Protein AF-A0A520JCM2-F1 (afdb_monomer)

Foldseek 3Di:
DPDDLVPDDLVRLVVLLVVLVVVLVVVPDPPVVPVVSVVSNVVSVVVNVVQADPVRHGHPDDDPPDD

pLDDT: mean 83.71, std 16.07, range [39.38, 96.88]

Solvent-accessible surface area (backbone atoms only — not comparable to full-atom values): 4159 Å² total; per-residue (Å²): 138,82,73,58,75,91,73,48,53,69,67,57,36,50,54,50,32,53,54,40,51,55,47,59,73,67,65,81,52,56,69,73,58,42,52,55,43,50,57,50,34,53,53,35,50,50,59,52,56,78,32,37,45,100,85,71,46,66,63,84,70,76,75,90,86,80,127

Radius of gyration: 13.33 Å; Cα contacts (8 Å, |Δi|>4): 43; chains: 1; bounding box: 32×24×34 Å

Mean predicted aligned error: 7.1 Å

Nearest PDB structures (foldseek):
  8txr-assembly1_h  TM=9.458E-01  e=4.798E-02  Escherichia coli
  8txr-assembly1_k  TM=9.218E-01  e=5.489E-02  Escherichia coli
  8vc9-assembly1_B  TM=8.522E-01  e=4.985E+00  Leptospira interrogans serovar Copenhageni
  4v4r-assembly1_AO  TM=4.436E-01  e=7.466E+00  Thermus thermophilus HB8

Secondary structure (DSSP, 8-state):
--S-GGGS-HHHHHHHHHHHHHHHHTS-S-HHHHHHHHHHHHHHHHHHHTTB-TTS-BTTPPPS---

Sequence (67 aa):
MDTPIEDLAFEDALKELELIVGKLESGDTPLQQAIELYERGNKLRQRCADRLDGDGKPAGVRPFAAG

Structure (mmCIF, N/CA/C/O backbone):
data_AF-A0A520JCM2-F1
#
_entry.id   AF-A0A520JCM2-F1
#
loop_
_atom_site.group_PDB
_atom_site.id
_atom_site.type_symbol
_atom_site.label_atom_id
_atom_site.label_alt_id
_atom_site.label_comp_id
_a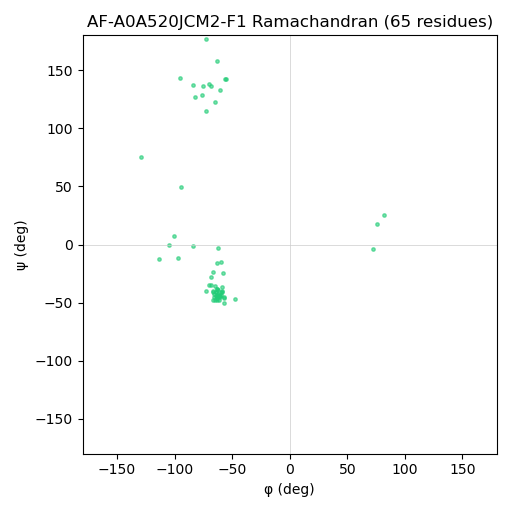tom_site.label_asym_id
_atom_site.label_entity_id
_atom_site.label_seq_id
_atom_site.pdbx_PDB_ins_code
_atom_site.Cartn_x
_atom_site.Cartn_y
_atom_site.Cartn_z
_atom_site.occupancy
_atom_site.B_iso_or_equiv
_atom_site.auth_seq_id
_atom_site.auth_comp_id
_atom_site.auth_asym_id
_atom_site.auth_atom_id
_atom_site.pdbx_PDB_model_num
ATOM 1 N N . MET A 1 1 ? -10.595 -1.135 -6.516 1.00 63.44 1 MET A N 1
ATOM 2 C CA . MET A 1 1 ? -9.205 -1.604 -6.729 1.00 63.44 1 MET A CA 1
ATOM 3 C C . MET A 1 1 ? -9.337 -2.940 -7.426 1.00 63.44 1 MET A C 1
ATOM 5 O O . MET A 1 1 ? -9.272 -3.976 -6.780 1.00 63.44 1 MET A O 1
ATOM 9 N N . ASP A 1 2 ? -9.648 -2.902 -8.717 1.00 79.50 2 ASP A N 1
ATOM 10 C CA . ASP A 1 2 ? -10.241 -4.055 -9.410 1.00 79.50 2 ASP A CA 1
ATOM 11 C C . ASP A 1 2 ? -9.299 -4.633 -10.470 1.00 79.50 2 ASP A C 1
ATOM 13 O O . ASP A 1 2 ? -9.494 -5.748 -10.944 1.00 79.50 2 ASP A O 1
ATOM 17 N N . THR A 1 3 ? -8.237 -3.897 -10.802 1.00 89.56 3 THR A N 1
ATOM 18 C CA . THR A 1 3 ? -7.206 -4.342 -11.735 1.00 89.56 3 THR A CA 1
ATOM 19 C C . THR 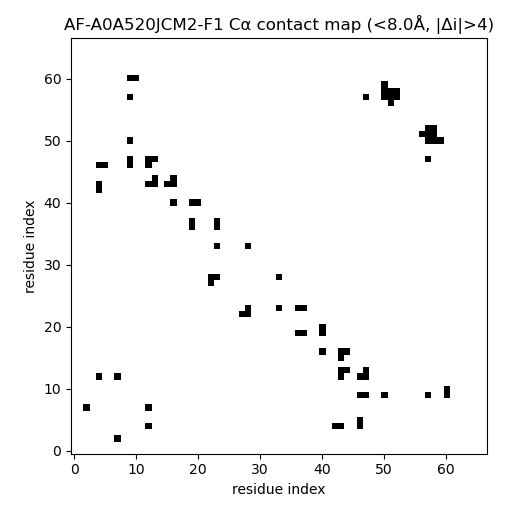A 1 3 ? -6.272 -5.352 -11.055 1.00 89.56 3 THR A C 1
ATOM 21 O O . THR A 1 3 ? -5.743 -5.057 -9.966 1.00 89.56 3 THR A O 1
ATOM 24 N N . PRO A 1 4 ? -6.034 -6.523 -11.678 1.00 93.38 4 PRO A N 1
ATOM 25 C CA . PRO A 1 4 ? -5.005 -7.461 -11.246 1.00 93.38 4 PRO A CA 1
ATOM 26 C C . PRO A 1 4 ? -3.628 -6.788 -11.191 1.00 93.38 4 PRO A C 1
ATOM 28 O O . PRO A 1 4 ? -3.295 -5.941 -12.019 1.00 93.38 4 PRO A O 1
ATOM 31 N N . ILE A 1 5 ? -2.817 -7.138 -10.193 1.00 91.44 5 ILE A N 1
ATOM 32 C CA . ILE A 1 5 ? -1.530 -6.469 -9.937 1.00 91.44 5 ILE A CA 1
ATOM 33 C C . ILE A 1 5 ? -0.560 -6.714 -11.098 1.00 91.44 5 ILE A C 1
ATOM 35 O O . ILE A 1 5 ? 0.202 -5.830 -11.481 1.00 91.44 5 ILE A O 1
ATOM 39 N N . GLU A 1 6 ? -0.623 -7.903 -11.686 1.00 88.56 6 GLU A N 1
ATOM 40 C CA . GLU A 1 6 ? 0.117 -8.340 -12.863 1.00 88.56 6 GLU A CA 1
ATOM 41 C C . GLU A 1 6 ? -0.114 -7.465 -14.105 1.00 88.56 6 GLU A C 1
ATOM 43 O O . GLU A 1 6 ? 0.797 -7.352 -14.932 1.00 88.56 6 GLU A O 1
ATOM 48 N N . ASP A 1 7 ? -1.254 -6.778 -14.175 1.00 90.56 7 ASP A N 1
ATOM 49 C CA . ASP A 1 7 ? -1.659 -5.945 -15.309 1.00 90.56 7 ASP A CA 1
ATOM 50 C C . ASP A 1 7 ? -1.340 -4.457 -15.098 1.00 90.56 7 ASP A C 1
ATOM 52 O O . ASP A 1 7 ? -1.386 -3.667 -16.042 1.00 90.56 7 ASP A O 1
ATOM 56 N N . LEU A 1 8 ? -0.966 -4.052 -13.878 1.00 89.62 8 LEU A N 1
ATOM 57 C CA . LEU A 1 8 ? -0.646 -2.658 -13.568 1.00 89.62 8 LEU A CA 1
ATOM 58 C C . LEU A 1 8 ? 0.670 -2.215 -14.214 1.00 89.62 8 LEU A C 1
ATOM 60 O O . LEU A 1 8 ? 1.684 -2.927 -14.155 1.00 89.62 8 LEU A O 1
ATOM 64 N N . ALA A 1 9 ? 0.695 -0.994 -14.755 1.00 89.12 9 ALA A N 1
ATOM 65 C CA . ALA A 1 9 ? 1.952 -0.318 -15.052 1.00 89.12 9 ALA A CA 1
ATOM 66 C C . ALA A 1 9 ? 2.735 -0.069 -13.751 1.00 89.12 9 ALA A C 1
ATOM 68 O O . ALA A 1 9 ? 2.164 -0.041 -12.663 1.00 89.12 9 ALA A O 1
ATOM 69 N N . PHE A 1 10 ? 4.055 0.118 -13.854 1.00 86.25 10 PHE A N 1
ATOM 70 C CA . PHE A 1 10 ? 4.890 0.371 -12.672 1.00 86.25 10 PHE A CA 1
ATOM 71 C C . PHE A 1 10 ? 4.410 1.601 -11.887 1.00 86.25 10 PHE A C 1
ATOM 73 O O . PHE A 1 10 ? 4.273 1.529 -10.671 1.00 86.25 10 PHE A O 1
ATO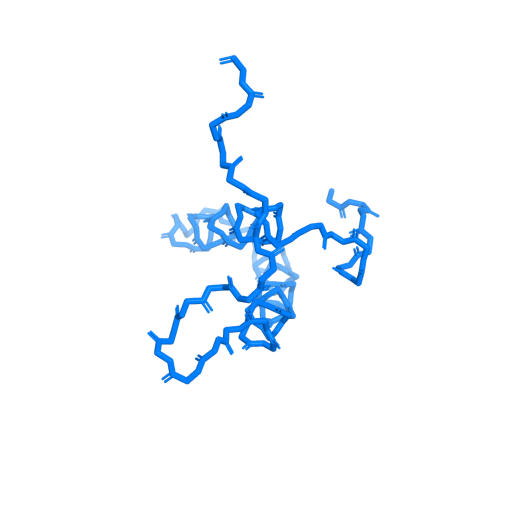M 80 N N . GLU A 1 11 ? 4.109 2.700 -12.582 1.00 90.12 11 GLU A N 1
ATOM 81 C CA . GLU A 1 11 ? 3.648 3.941 -11.950 1.00 90.12 11 GLU A CA 1
ATOM 82 C C . GLU A 1 11 ? 2.298 3.765 -11.249 1.00 90.12 11 GLU A C 1
ATOM 84 O O . GLU A 1 11 ? 2.128 4.236 -10.128 1.00 90.12 11 GLU A O 1
ATOM 89 N N . ASP A 1 12 ? 1.365 3.026 -11.858 1.00 92.06 12 ASP A N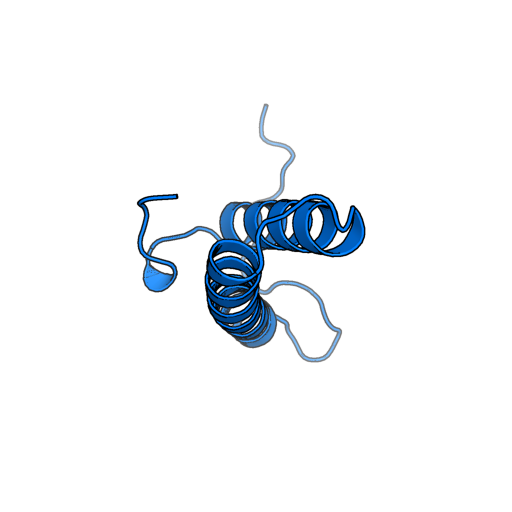 1
ATOM 90 C CA . ASP A 1 12 ? 0.069 2.730 -11.241 1.00 92.06 12 ASP A CA 1
ATOM 91 C C . ASP A 1 12 ? 0.231 1.848 -10.001 1.00 92.06 12 ASP A C 1
ATOM 93 O O . ASP A 1 12 ? -0.384 2.113 -8.970 1.00 92.06 12 ASP A O 1
ATOM 97 N N . ALA A 1 13 ? 1.100 0.834 -10.073 1.00 91.88 13 ALA A N 1
ATOM 98 C CA . ALA A 1 13 ? 1.397 -0.035 -8.941 1.00 91.88 13 ALA A CA 1
ATOM 99 C C . ALA A 1 13 ? 2.057 0.733 -7.782 1.00 91.88 13 ALA A C 1
ATOM 101 O O . ALA A 1 13 ? 1.705 0.517 -6.622 1.00 91.88 13 ALA A O 1
ATOM 102 N N . LEU A 1 14 ? 2.978 1.653 -8.088 1.00 92.81 14 LEU A N 1
ATOM 103 C CA . LEU A 1 14 ? 3.633 2.500 -7.094 1.00 92.81 14 LEU A CA 1
ATOM 104 C C . LEU A 1 14 ? 2.643 3.479 -6.452 1.00 92.81 14 LEU A C 1
ATOM 106 O O . LEU A 1 14 ? 2.555 3.543 -5.229 1.00 92.81 14 LEU A O 1
ATOM 110 N N . LYS A 1 15 ? 1.842 4.176 -7.261 1.00 95.31 15 LYS A N 1
ATOM 111 C CA . LYS A 1 15 ? 0.812 5.102 -6.778 1.00 95.31 15 LYS A CA 1
ATOM 112 C C . LYS A 1 15 ? -0.219 4.392 -5.907 1.00 95.31 15 LYS A C 1
ATOM 114 O O . LYS A 1 15 ? -0.661 4.917 -4.887 1.00 95.31 15 LYS A O 1
ATOM 119 N N . GLU A 1 16 ? -0.621 3.188 -6.298 1.00 96.06 16 GLU A N 1
ATOM 120 C CA . GLU A 1 16 ? -1.542 2.390 -5.502 1.00 96.06 16 GLU A CA 1
ATOM 121 C C . GLU A 1 16 ? -0.921 1.950 -4.170 1.00 96.06 16 GLU A C 1
ATOM 123 O O . GLU A 1 16 ? -1.589 2.004 -3.135 1.00 96.06 16 GLU A O 1
ATOM 128 N N . LEU A 1 17 ? 0.360 1.570 -4.174 1.00 95.69 17 LEU A N 1
ATOM 129 C CA . LEU A 1 17 ? 1.102 1.236 -2.961 1.00 95.69 17 LEU A CA 1
ATOM 130 C C . LEU A 1 17 ? 1.178 2.429 -1.996 1.00 95.69 17 LEU A C 1
ATOM 132 O O . LEU A 1 17 ? 0.912 2.256 -0.809 1.00 95.69 17 LEU A O 1
ATOM 136 N N . GLU A 1 18 ? 1.470 3.632 -2.490 1.00 96.38 18 GLU A N 1
ATOM 137 C CA . GLU A 1 18 ? 1.493 4.862 -1.684 1.00 96.38 18 GLU A CA 1
ATOM 138 C C . GLU A 1 18 ? 0.131 5.149 -1.035 1.00 96.38 18 GLU A C 1
ATOM 140 O O . GLU A 1 18 ? 0.052 5.452 0.157 1.00 96.38 18 GLU A O 1
ATOM 145 N N . LEU A 1 19 ? -0.962 4.984 -1.789 1.00 96.69 19 LEU A N 1
ATOM 146 C CA . LEU A 1 19 ? -2.321 5.142 -1.263 1.00 96.69 19 LEU A CA 1
ATOM 147 C C . LEU A 1 19 ? -2.641 4.122 -0.165 1.00 96.69 19 LEU A C 1
ATOM 149 O O . LEU A 1 19 ? -3.314 4.457 0.810 1.00 96.69 19 LEU A O 1
ATOM 153 N N . ILE A 1 20 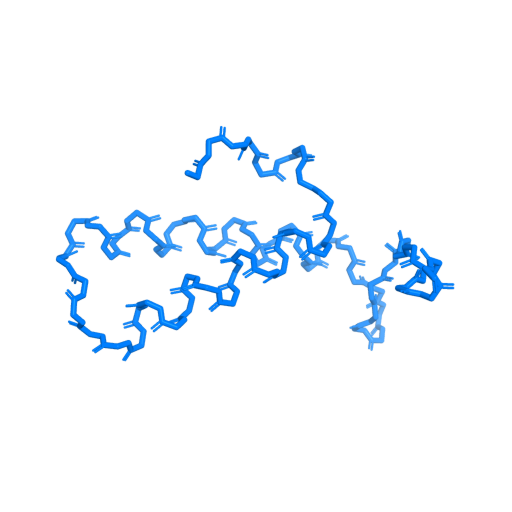? -2.192 2.877 -0.325 1.00 96.50 20 ILE A N 1
ATOM 154 C CA . ILE A 1 20 ? -2.360 1.820 0.677 1.00 96.50 20 ILE A CA 1
ATOM 155 C C . ILE A 1 20 ? -1.590 2.162 1.952 1.00 96.50 20 ILE A C 1
ATOM 157 O O . ILE A 1 20 ? -2.171 2.089 3.034 1.00 96.50 20 ILE A O 1
ATOM 161 N N . VAL A 1 21 ? -0.322 2.567 1.832 1.00 96.81 21 VAL A N 1
ATOM 162 C CA . VAL A 1 21 ? 0.506 2.972 2.977 1.00 96.81 21 VAL A CA 1
ATOM 163 C C . VAL A 1 21 ? -0.170 4.110 3.737 1.00 96.81 21 VAL A C 1
ATOM 165 O O . VAL A 1 21 ? -0.422 3.959 4.928 1.00 96.81 21 VAL A O 1
ATOM 168 N N . GLY A 1 22 ? -0.595 5.172 3.046 1.00 96.69 22 GLY A N 1
ATOM 169 C CA . GLY A 1 22 ? -1.269 6.299 3.694 1.00 96.69 22 GLY A CA 1
ATOM 170 C C . GLY A 1 22 ? -2.555 5.908 4.439 1.00 96.69 22 GLY A C 1
ATOM 171 O O . GLY A 1 22 ? -2.822 6.423 5.522 1.00 96.69 22 GLY A O 1
ATOM 172 N N . LYS A 1 23 ? -3.343 4.959 3.908 1.00 95.44 23 LYS A N 1
ATOM 173 C CA . LYS A 1 23 ? -4.553 4.445 4.585 1.00 95.44 23 LYS A CA 1
ATOM 174 C C . LYS A 1 23 ? -4.251 3.587 5.813 1.00 95.44 23 LYS A C 1
ATOM 176 O O . LYS A 1 23 ? -5.031 3.585 6.763 1.00 95.44 23 LYS A O 1
ATOM 181 N N . LEU A 1 24 ? -3.168 2.814 5.778 1.00 95.62 24 LEU A N 1
ATOM 182 C CA . LEU A 1 24 ? -2.741 2.007 6.921 1.00 95.62 24 LEU A CA 1
ATOM 183 C C . LEU A 1 24 ? -2.162 2.896 8.025 1.00 95.62 24 LEU A C 1
ATOM 185 O O . LEU A 1 24 ? -2.462 2.687 9.197 1.00 95.62 24 LEU A O 1
ATOM 189 N N . GLU A 1 25 ? -1.386 3.913 7.649 1.00 96.38 25 GLU A N 1
ATOM 190 C CA . GLU A 1 25 ? -0.774 4.867 8.577 1.00 96.38 25 GLU A CA 1
ATOM 191 C C . GLU A 1 25 ? -1.791 5.786 9.259 1.00 96.38 25 GLU A C 1
ATOM 193 O O . GLU A 1 25 ? -1.554 6.203 10.392 1.00 96.38 25 GLU A O 1
ATOM 198 N N . SER A 1 26 ? -2.936 6.072 8.626 1.00 95.44 26 SER A N 1
ATOM 199 C CA . SER A 1 26 ? -3.978 6.887 9.264 1.00 95.44 26 SER A CA 1
ATOM 200 C C . SER A 1 26 ? -4.616 6.200 10.475 1.00 95.44 26 SER A C 1
ATOM 202 O O . SER A 1 26 ? -5.155 6.877 11.343 1.00 95.44 26 SER A O 1
ATOM 204 N N . GLY A 1 27 ? -4.571 4.863 10.551 1.00 90.88 27 GLY A N 1
ATOM 205 C CA . GLY A 1 27 ? -5.151 4.088 11.653 1.00 90.88 27 GLY A CA 1
ATOM 206 C C . GLY A 1 27 ? -6.686 4.029 11.675 1.00 90.88 27 GLY A C 1
ATOM 207 O O . GLY A 1 27 ? -7.250 3.293 12.480 1.00 90.88 27 GLY A O 1
ATOM 208 N N . ASP A 1 28 ? -7.364 4.732 10.765 1.00 93.62 28 ASP A N 1
ATOM 209 C CA . ASP A 1 28 ? -8.834 4.795 10.677 1.00 93.62 28 ASP A CA 1
ATOM 210 C C . ASP A 1 28 ? -9.452 3.616 9.901 1.00 93.62 28 ASP A C 1
ATOM 212 O O . ASP A 1 28 ? -10.672 3.519 9.740 1.00 93.62 28 ASP A O 1
ATOM 216 N N . THR A 1 29 ? -8.618 2.711 9.383 1.00 93.19 29 THR A N 1
ATOM 217 C CA . THR A 1 29 ? -9.065 1.572 8.578 1.00 93.19 29 THR A CA 1
ATOM 218 C C . THR A 1 29 ? -9.530 0.417 9.481 1.00 93.19 29 THR A C 1
ATOM 220 O O . THR A 1 29 ? -8.753 -0.048 10.319 1.00 93.19 29 THR A O 1
ATOM 223 N N . PRO A 1 30 ? -10.752 -0.129 9.301 1.00 96.75 30 PRO A N 1
ATOM 224 C CA . PRO A 1 30 ? -11.204 -1.311 10.035 1.00 96.75 30 PRO A CA 1
ATOM 225 C C . PRO A 1 30 ? -10.247 -2.496 9.864 1.00 96.75 30 PRO A C 1
ATOM 227 O O . PRO A 1 30 ? -9.766 -2.738 8.760 1.00 96.75 30 PRO A O 1
ATOM 230 N N . LEU A 1 31 ? -10.035 -3.289 10.921 1.00 94.50 31 LEU A N 1
ATOM 231 C CA . LEU A 1 31 ? -9.045 -4.379 10.945 1.00 94.50 31 LEU A CA 1
ATOM 232 C C . LEU A 1 31 ? -9.097 -5.294 9.710 1.00 94.50 31 LEU A C 1
ATOM 234 O O . LEU A 1 31 ? -8.065 -5.576 9.111 1.00 94.50 31 LEU A O 1
ATOM 238 N N . GLN A 1 32 ? -10.294 -5.726 9.310 1.00 95.44 32 GLN A N 1
ATOM 239 C CA . GLN A 1 32 ? -10.461 -6.609 8.155 1.00 95.44 32 GLN A CA 1
ATOM 240 C C . GLN A 1 32 ? -9.954 -5.960 6.857 1.00 95.44 32 GLN A C 1
ATOM 242 O O . GLN A 1 32 ? -9.211 -6.581 6.104 1.00 95.44 32 GLN A O 1
ATOM 247 N N . GLN A 1 33 ? -10.286 -4.685 6.637 1.00 95.50 33 GLN A N 1
ATOM 248 C CA . GLN A 1 33 ? -9.798 -3.929 5.482 1.00 95.50 33 GLN A CA 1
ATOM 249 C C . GLN A 1 33 ? -8.293 -3.661 5.586 1.00 95.50 33 GLN A C 1
ATOM 251 O O . GLN A 1 33 ? -7.597 -3.687 4.578 1.00 95.50 33 GLN A O 1
ATOM 256 N N . ALA A 1 34 ? -7.762 -3.438 6.791 1.00 95.38 34 ALA A N 1
ATOM 257 C CA . ALA A 1 34 ? -6.331 -3.233 6.995 1.00 95.38 34 ALA A CA 1
ATOM 258 C C . ALA A 1 34 ? -5.517 -4.478 6.601 1.00 95.38 34 ALA A C 1
ATOM 260 O O . ALA A 1 34 ? -4.461 -4.348 5.985 1.00 95.38 34 ALA A O 1
ATOM 261 N N . ILE A 1 35 ? -6.030 -5.680 6.886 1.00 96.88 35 ILE A N 1
ATOM 262 C CA . ILE A 1 35 ? -5.419 -6.947 6.454 1.00 96.88 35 ILE A CA 1
ATOM 263 C C . ILE A 1 35 ? -5.407 -7.041 4.922 1.00 96.88 35 ILE A C 1
ATOM 265 O O . ILE A 1 35 ? -4.359 -7.301 4.333 1.00 96.88 35 ILE A O 1
ATOM 269 N N . GLU A 1 36 ? -6.534 -6.758 4.265 1.00 96.62 36 GLU A N 1
ATOM 270 C CA . GLU A 1 36 ? -6.637 -6.778 2.798 1.00 96.62 36 GLU A CA 1
ATOM 271 C C . GLU A 1 36 ? -5.686 -5.767 2.134 1.00 96.62 36 GLU A C 1
ATOM 273 O O . GLU A 1 36 ? -4.977 -6.091 1.174 1.00 96.62 36 GLU A O 1
ATOM 278 N N . LEU A 1 37 ? -5.620 -4.545 2.674 1.00 96.69 37 LEU A N 1
ATOM 279 C CA . LEU A 1 37 ? -4.694 -3.506 2.229 1.00 96.69 37 LEU A CA 1
ATOM 280 C C . LEU A 1 37 ? -3.235 -3.934 2.427 1.00 96.69 37 LEU A C 1
ATOM 282 O O . LEU A 1 37 ? -2.422 -3.739 1.526 1.00 96.69 37 LEU A O 1
ATOM 286 N N . TYR A 1 38 ? -2.900 -4.550 3.562 1.00 95.88 38 TYR A N 1
ATOM 287 C CA . TYR A 1 38 ? -1.549 -5.035 3.842 1.00 95.88 38 TYR A CA 1
ATOM 288 C C . TYR A 1 38 ? -1.110 -6.128 2.856 1.00 95.88 38 TYR A C 1
ATOM 290 O O . TYR A 1 38 ? -0.011 -6.065 2.297 1.00 95.88 38 TYR A O 1
ATOM 298 N N . GLU A 1 39 ? -1.971 -7.109 2.580 1.00 96.81 39 GLU A N 1
ATOM 299 C CA . GLU A 1 39 ? -1.684 -8.169 1.609 1.00 96.81 39 GLU A CA 1
ATOM 300 C C . GLU A 1 39 ? -1.503 -7.619 0.192 1.00 96.81 39 GLU A C 1
ATOM 302 O O . GLU A 1 39 ? -0.557 -7.994 -0.511 1.00 96.81 39 GLU A O 1
ATOM 307 N N . ARG A 1 40 ? -2.377 -6.697 -0.229 1.00 96.56 40 ARG A N 1
ATOM 308 C CA . ARG A 1 40 ? -2.260 -6.034 -1.532 1.00 96.56 40 ARG A CA 1
ATOM 309 C C . ARG A 1 40 ? -0.988 -5.189 -1.617 1.00 96.56 40 ARG A C 1
ATOM 311 O O . ARG A 1 40 ? -0.261 -5.294 -2.604 1.00 96.56 40 ARG A O 1
ATOM 318 N N . GLY A 1 41 ? -0.681 -4.419 -0.575 1.00 96.00 41 GLY A N 1
ATOM 319 C CA . GLY A 1 41 ? 0.532 -3.607 -0.480 1.00 96.00 41 GLY A CA 1
ATOM 320 C C . GLY A 1 41 ? 1.806 -4.445 -0.590 1.00 96.00 41 GLY A C 1
ATOM 321 O O . GLY A 1 41 ? 2.726 -4.084 -1.320 1.00 96.00 41 GLY A O 1
ATOM 322 N N . ASN A 1 42 ? 1.844 -5.620 0.042 1.00 95.56 42 ASN A N 1
ATOM 323 C CA . ASN A 1 42 ? 2.973 -6.545 -0.080 1.00 95.56 42 ASN A CA 1
ATOM 324 C C . ASN A 1 42 ? 3.190 -7.034 -1.518 1.00 95.56 42 ASN A C 1
ATOM 326 O O . ASN A 1 42 ? 4.329 -7.053 -1.990 1.00 95.56 42 ASN A O 1
ATOM 330 N N . LYS A 1 43 ? 2.113 -7.386 -2.228 1.00 95.00 43 LYS A N 1
ATOM 331 C CA . LYS A 1 43 ? 2.186 -7.824 -3.631 1.00 95.00 43 LYS A CA 1
ATOM 332 C C . LYS A 1 43 ? 2.626 -6.692 -4.563 1.00 95.00 43 LYS A C 1
ATOM 334 O O . LYS A 1 43 ? 3.458 -6.912 -5.439 1.00 95.00 43 LYS A O 1
ATOM 339 N N . LEU A 1 44 ? 2.119 -5.476 -4.349 1.00 94.12 44 LEU A N 1
ATOM 340 C CA . LEU A 1 44 ? 2.551 -4.287 -5.089 1.00 94.12 44 LEU A CA 1
ATOM 341 C C . LEU A 1 44 ? 4.031 -3.982 -4.837 1.00 94.12 44 LEU A C 1
ATOM 343 O O . LEU A 1 44 ? 4.774 -3.768 -5.791 1.00 94.12 44 LEU A O 1
ATOM 347 N N . ARG A 1 45 ? 4.491 -4.054 -3.578 1.00 91.31 45 ARG A N 1
ATOM 348 C CA . ARG A 1 45 ? 5.908 -3.875 -3.226 1.00 91.31 45 ARG A CA 1
ATOM 349 C C . ARG A 1 45 ? 6.795 -4.873 -3.962 1.00 91.31 45 ARG A C 1
ATOM 351 O O . ARG A 1 45 ? 7.818 -4.473 -4.508 1.00 91.31 45 ARG A O 1
ATOM 358 N N . GLN A 1 46 ? 6.405 -6.147 -3.985 1.00 89.88 46 GLN A N 1
ATOM 359 C CA . GLN A 1 46 ? 7.147 -7.182 -4.700 1.00 89.88 46 GLN A CA 1
ATOM 360 C C . GLN A 1 46 ? 7.209 -6.885 -6.202 1.00 89.88 46 GLN A C 1
ATOM 362 O O . GLN A 1 46 ? 8.296 -6.848 -6.764 1.00 89.88 46 GLN A O 1
ATOM 367 N N . ARG A 1 47 ? 6.073 -6.555 -6.830 1.00 85.94 47 ARG A N 1
ATOM 368 C CA . ARG A 1 47 ? 6.037 -6.188 -8.253 1.00 85.94 47 ARG A CA 1
ATOM 369 C C . ARG A 1 47 ? 6.911 -4.975 -8.578 1.00 85.94 47 ARG A C 1
ATOM 371 O O . ARG A 1 47 ? 7.545 -4.947 -9.632 1.00 85.94 47 ARG A O 1
ATOM 378 N N . CYS A 1 48 ? 6.924 -3.967 -7.707 1.00 86.31 48 CYS A N 1
ATOM 379 C CA . CYS A 1 48 ? 7.793 -2.807 -7.869 1.00 86.31 48 CYS A CA 1
ATOM 380 C C . CYS A 1 48 ? 9.266 -3.210 -7.749 1.00 86.31 48 CYS A C 1
ATOM 382 O O . CYS A 1 48 ? 10.058 -2.812 -8.597 1.00 86.31 48 CYS A O 1
ATOM 384 N N . ALA A 1 49 ? 9.618 -4.029 -6.751 1.00 82.19 49 ALA A N 1
ATOM 385 C CA . ALA A 1 49 ? 10.985 -4.496 -6.522 1.00 82.19 49 ALA A CA 1
ATOM 386 C C . ALA A 1 49 ? 11.523 -5.343 -7.686 1.00 82.19 49 ALA A C 1
ATOM 388 O O . ALA A 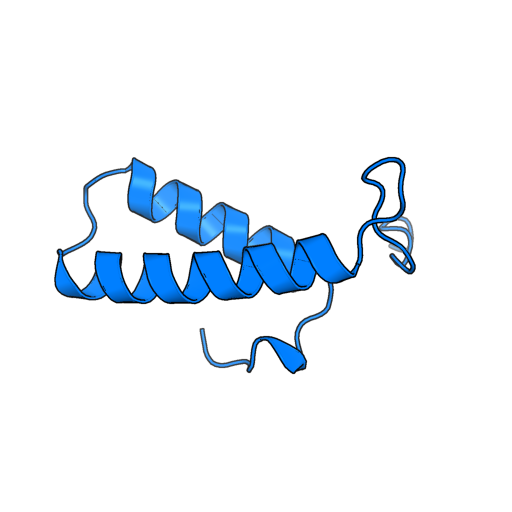1 49 ? 12.668 -5.156 -8.085 1.00 82.19 49 ALA A O 1
ATOM 389 N N . ASP A 1 50 ? 10.684 -6.188 -8.290 1.00 77.81 50 ASP A N 1
ATOM 390 C CA . ASP A 1 50 ? 11.036 -7.008 -9.459 1.00 77.81 50 ASP A CA 1
ATOM 391 C C . ASP A 1 50 ? 11.382 -6.167 -10.705 1.00 77.81 50 ASP A C 1
ATOM 393 O O . ASP A 1 50 ? 11.954 -6.675 -11.670 1.00 77.81 50 ASP A O 1
ATOM 397 N N . ARG A 1 51 ? 11.026 -4.876 -10.705 1.00 70.75 51 ARG A N 1
ATOM 398 C CA . ARG A 1 51 ? 11.327 -3.926 -11.781 1.00 70.75 51 ARG A CA 1
ATOM 399 C C . ARG A 1 51 ? 12.443 -2.947 -11.440 1.00 70.75 51 ARG A C 1
ATOM 401 O O . ARG A 1 51 ? 12.743 -2.118 -12.290 1.00 70.75 51 ARG A O 1
ATOM 408 N N . LEU A 1 52 ?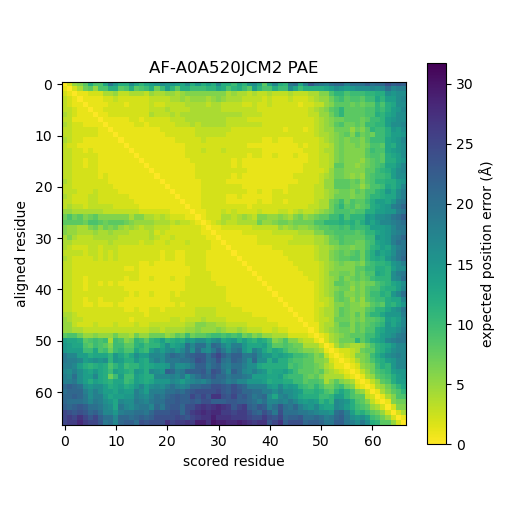 13.047 -2.992 -10.255 1.00 69.00 52 LEU A N 1
ATOM 409 C CA . LEU A 1 52 ? 14.182 -2.124 -9.944 1.00 69.00 52 LEU A CA 1
ATOM 410 C C . LEU A 1 52 ? 15.485 -2.747 -10.464 1.00 69.00 52 LEU A C 1
ATOM 412 O O . LEU A 1 52 ? 15.706 -3.949 -10.333 1.00 69.00 52 LEU A O 1
ATOM 416 N N . ASP A 1 53 ? 16.348 -1.934 -11.069 1.00 67.50 53 ASP A N 1
ATOM 417 C CA . ASP A 1 53 ? 17.728 -2.319 -11.350 1.00 67.50 53 ASP A CA 1
ATOM 418 C C . ASP A 1 53 ? 18.571 -2.345 -10.058 1.00 67.50 53 ASP A C 1
ATOM 420 O O . ASP A 1 53 ? 18.095 -2.029 -8.964 1.00 67.50 53 ASP A O 1
ATOM 424 N N . GLY A 1 54 ? 19.843 -2.740 -10.174 1.00 59.25 54 GLY A N 1
ATOM 425 C CA . GLY A 1 54 ? 20.762 -2.828 -9.033 1.00 59.25 54 GLY A CA 1
ATOM 426 C C . GLY A 1 54 ? 20.995 -1.506 -8.287 1.00 59.25 54 GLY A C 1
ATOM 427 O O . GLY A 1 54 ? 21.466 -1.543 -7.153 1.00 59.25 54 GLY A O 1
ATOM 428 N N . ASP A 1 55 ? 20.622 -0.368 -8.881 1.00 67.94 55 ASP A N 1
ATOM 429 C CA . ASP A 1 55 ? 20.743 0.972 -8.302 1.00 67.94 55 ASP A CA 1
ATOM 430 C C . ASP A 1 55 ? 19.406 1.491 -7.733 1.00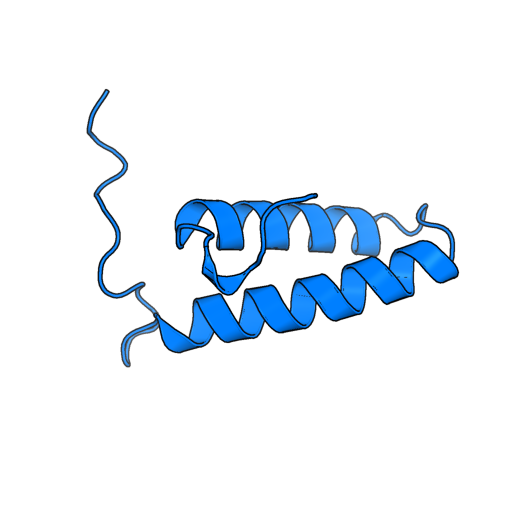 67.94 55 ASP A C 1
ATOM 432 O O . ASP A 1 55 ? 19.298 2.654 -7.334 1.00 67.94 55 ASP A O 1
ATOM 436 N N . GLY A 1 56 ? 18.368 0.646 -7.689 1.00 61.38 56 GLY A N 1
ATOM 437 C CA . GLY A 1 56 ? 17.050 1.006 -7.172 1.00 61.38 56 GLY A CA 1
ATOM 438 C C . GLY A 1 56 ? 16.231 1.884 -8.121 1.00 61.38 56 GLY A C 1
ATOM 439 O O . GLY A 1 56 ? 15.267 2.511 -7.677 1.00 61.38 56 GLY A O 1
ATOM 440 N N . LYS A 1 57 ? 16.584 1.956 -9.413 1.00 63.12 57 LYS A N 1
ATOM 441 C CA . LYS A 1 57 ? 15.800 2.685 -10.420 1.00 63.12 57 LYS A CA 1
ATOM 442 C C . LYS A 1 57 ? 14.854 1.747 -11.153 1.00 63.12 57 LYS A C 1
ATOM 444 O O . LYS A 1 57 ? 15.218 0.614 -11.449 1.00 63.12 57 LYS A O 1
ATOM 449 N N . PRO A 1 58 ? 13.644 2.200 -11.505 1.00 63.09 58 PRO A N 1
ATOM 450 C CA . PRO A 1 58 ? 12.705 1.341 -12.196 1.00 63.09 58 PRO A CA 1
ATOM 451 C C . PRO A 1 58 ? 13.136 1.124 -13.652 1.00 63.09 58 PRO A C 1
ATOM 453 O O . PRO A 1 58 ? 13.154 2.039 -14.477 1.00 63.09 58 PRO A O 1
ATOM 456 N N . ALA A 1 59 ? 13.477 -0.117 -13.974 1.00 62.09 59 ALA A N 1
ATOM 457 C CA . ALA A 1 59 ? 13.747 -0.580 -15.318 1.00 62.09 59 ALA A CA 1
ATOM 458 C C . ALA A 1 59 ? 12.462 -0.501 -16.163 1.00 62.09 59 ALA A C 1
ATOM 460 O O . ALA A 1 59 ? 11.426 -1.088 -15.837 1.00 62.09 59 ALA A O 1
ATOM 461 N N . GLY A 1 60 ? 12.523 0.234 -17.278 1.00 57.03 60 GLY A N 1
ATOM 462 C CA . GLY A 1 60 ? 11.433 0.301 -18.257 1.00 57.03 60 GLY A CA 1
ATOM 463 C C . GLY A 1 60 ? 10.289 1.267 -17.924 1.00 57.03 60 GLY A C 1
ATOM 464 O O . GLY A 1 60 ? 9.175 1.064 -18.415 1.00 57.03 60 GLY A O 1
ATOM 465 N N . VAL A 1 61 ? 10.529 2.313 -17.124 1.00 57.25 61 VAL A N 1
ATOM 466 C CA . VAL A 1 61 ? 9.572 3.428 -16.998 1.00 57.25 61 VAL A CA 1
ATOM 467 C C . VAL A 1 61 ? 9.491 4.229 -18.292 1.00 57.25 61 VAL A C 1
ATOM 469 O O . VAL A 1 61 ? 10.506 4.546 -18.915 1.00 57.25 61 VAL A O 1
ATOM 472 N N . ARG A 1 62 ? 8.268 4.572 -18.702 1.00 55.91 62 ARG A N 1
ATOM 473 C CA . ARG A 1 62 ? 8.074 5.626 -19.700 1.00 55.91 62 ARG A CA 1
ATOM 474 C C . ARG A 1 62 ? 8.308 6.960 -18.988 1.0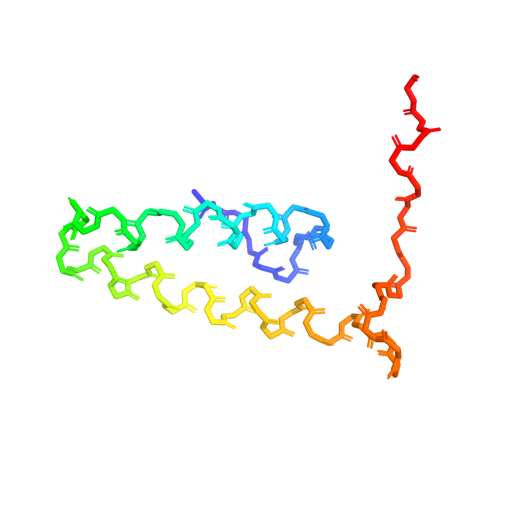0 55.91 62 ARG A C 1
ATOM 476 O O . ARG A 1 62 ? 7.828 7.109 -17.871 1.00 55.91 62 ARG A O 1
ATOM 483 N N . PRO A 1 63 ? 9.034 7.918 -19.579 1.00 57.56 63 PRO A N 1
ATOM 484 C CA . PRO A 1 63 ? 9.199 9.225 -18.961 1.00 57.56 63 PRO A CA 1
ATOM 485 C C . PRO A 1 63 ? 7.835 9.902 -18.783 1.00 57.56 63 PRO A C 1
ATOM 487 O O . PRO A 1 63 ? 7.071 9.989 -19.742 1.00 57.56 63 PRO A O 1
ATOM 490 N N . PHE A 1 64 ? 7.576 10.453 -17.597 1.00 55.09 64 PHE A N 1
ATOM 491 C CA . PHE A 1 64 ? 6.377 11.246 -17.279 1.00 55.09 64 PHE A CA 1
ATOM 492 C C . PHE A 1 64 ? 6.247 12.544 -18.120 1.00 55.09 64 PHE A C 1
ATOM 494 O O . PHE A 1 64 ? 5.266 13.270 -18.020 1.00 55.09 64 PHE A O 1
ATOM 501 N N . ALA A 1 65 ? 7.219 12.854 -18.983 1.00 51.78 65 ALA A N 1
ATOM 502 C CA . ALA A 1 65 ? 7.275 14.071 -19.796 1.00 51.78 65 ALA A CA 1
ATOM 503 C C . ALA A 1 65 ? 6.679 13.897 -21.210 1.00 51.78 65 ALA A C 1
ATOM 505 O O . ALA A 1 65 ? 7.315 14.255 -22.202 1.00 51.78 65 ALA A O 1
ATOM 506 N N . ALA A 1 66 ? 5.473 13.340 -21.317 1.00 40.56 66 ALA A N 1
ATOM 507 C CA . ALA A 1 66 ? 4.689 13.363 -22.554 1.00 40.56 66 ALA A CA 1
ATOM 508 C C . ALA A 1 66 ? 3.271 13.873 -22.259 1.00 40.56 66 ALA A C 1
ATOM 510 O O . ALA A 1 66 ? 2.314 13.103 -22.189 1.00 40.56 66 ALA A O 1
ATOM 511 N N . GLY A 1 67 ? 3.183 15.187 -22.056 1.00 39.38 67 GLY A N 1
ATOM 512 C CA . GLY A 1 67 ? 1.962 15.981 -21.955 1.00 39.38 67 GLY A CA 1
ATOM 513 C C . GLY A 1 67 ? 2.268 17.413 -22.349 1.00 39.38 67 GLY A C 1
ATOM 514 O O . GLY A 1 67 ? 3.190 17.980 -21.723 1.00 39.38 67 GLY A O 1
#